Protein AF-X5P8C3-F1 (afdb_monomer_lite)

pLDDT: mean 78.11, std 17.79, range [42.16, 96.19]

Radius of gyration: 18.96 Å; chains: 1; bounding box: 35×32×42 Å

Foldseek 3Di:
DDWDKDKDKDFDDPVPPDTDDIDIDIDTHDDDDPPDDPPDDD

Structure (mmCIF, N/CA/C/O backbone):
data_AF-X5P8C3-F1
#
_entry.id   AF-X5P8C3-F1
#
loop_
_atom_s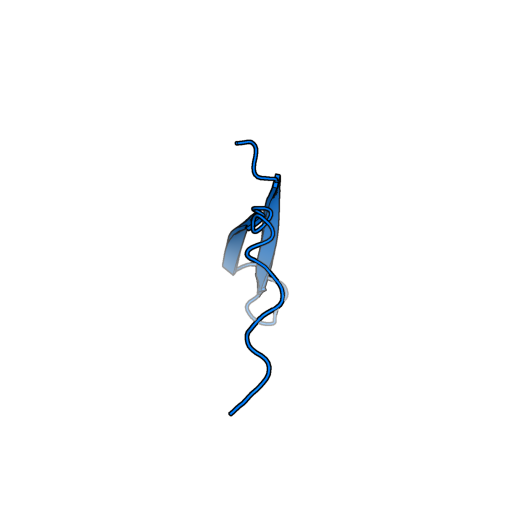ite.group_PDB
_atom_site.id
_atom_site.type_symbol
_atom_site.label_atom_id
_atom_site.label_alt_id
_atom_site.label_comp_id
_atom_site.label_asym_id
_atom_site.label_entity_id
_atom_site.label_seq_id
_atom_site.pdbx_PDB_ins_code
_atom_site.Cartn_x
_atom_site.Cartn_y
_atom_site.Cartn_z
_atom_site.occupancy
_atom_site.B_iso_or_equiv
_atom_site.auth_seq_id
_atom_site.auth_comp_id
_atom_site.auth_asym_id
_at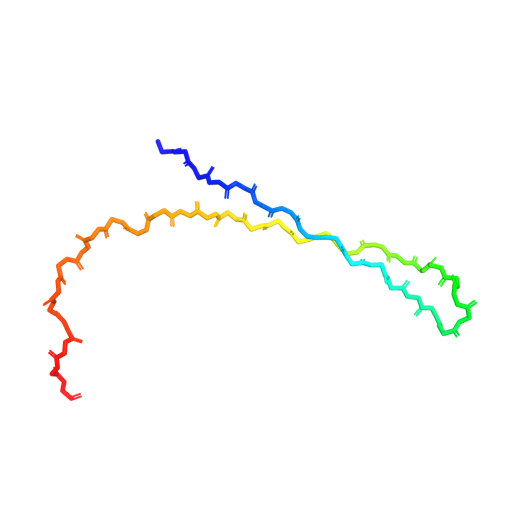om_site.auth_atom_id
_atom_site.pdbx_PDB_model_num
ATOM 1 N N . MET A 1 1 ? 18.463 5.690 -15.624 1.00 50.69 1 MET A N 1
ATOM 2 C CA . MET A 1 1 ? 17.442 4.701 -15.222 1.00 50.69 1 MET A CA 1
ATOM 3 C C . MET A 1 1 ? 16.454 5.412 -14.308 1.00 50.69 1 MET A C 1
ATOM 5 O O . MET A 1 1 ? 16.776 5.626 -13.152 1.00 50.69 1 MET A O 1
ATOM 9 N N . GLY A 1 2 ? 15.340 5.915 -14.842 1.00 58.50 2 GLY A N 1
ATOM 10 C CA . GLY A 1 2 ? 14.323 6.632 -14.064 1.00 58.50 2 GLY A CA 1
ATOM 11 C C . GLY A 1 2 ? 13.037 5.819 -14.044 1.00 58.50 2 GLY A C 1
ATOM 12 O O . GLY A 1 2 ? 12.289 5.850 -15.021 1.00 58.50 2 GLY A O 1
ATOM 13 N N . GLY A 1 3 ? 12.828 5.039 -12.984 1.00 66.50 3 GLY A N 1
ATOM 14 C CA . GLY A 1 3 ? 11.563 4.348 -12.742 1.00 66.50 3 GLY A CA 1
ATOM 15 C C . GLY A 1 3 ? 10.464 5.350 -12.389 1.00 66.50 3 GLY A C 1
ATOM 16 O O . GLY A 1 3 ? 10.730 6.407 -11.817 1.00 66.50 3 GLY A O 1
ATOM 17 N N . THR A 1 4 ? 9.217 5.050 -12.751 1.00 74.44 4 THR A N 1
ATOM 18 C CA . THR A 1 4 ? 8.072 5.822 -12.244 1.00 74.44 4 THR A CA 1
ATOM 19 C C . THR A 1 4 ? 7.612 5.187 -10.942 1.00 74.44 4 THR A C 1
ATOM 21 O O . THR A 1 4 ? 7.148 4.049 -10.954 1.00 74.44 4 THR A O 1
ATOM 24 N N . PHE A 1 5 ? 7.708 5.913 -9.832 1.00 82.56 5 PHE A N 1
ATOM 25 C CA . PHE A 1 5 ? 7.154 5.468 -8.556 1.00 82.56 5 PHE A CA 1
ATOM 26 C C . PHE A 1 5 ? 5.682 5.861 -8.477 1.00 82.56 5 PHE A C 1
ATOM 28 O O . PHE A 1 5 ? 5.323 7.020 -8.690 1.00 82.56 5 PHE A O 1
ATOM 35 N N . ARG A 1 6 ? 4.817 4.893 -8.184 1.00 84.56 6 ARG A N 1
ATOM 36 C CA . ARG A 1 6 ? 3.395 5.127 -7.922 1.00 84.56 6 ARG A CA 1
ATOM 37 C C . ARG A 1 6 ? 3.075 4.642 -6.522 1.00 84.56 6 ARG A C 1
ATOM 39 O O . ARG A 1 6 ? 3.463 3.539 -6.153 1.00 84.56 6 ARG A O 1
ATOM 46 N N . GLN A 1 7 ? 2.362 5.460 -5.760 1.00 90.38 7 GLN A N 1
ATOM 47 C CA . GLN A 1 7 ? 1.924 5.107 -4.417 1.00 90.38 7 GLN A CA 1
ATOM 48 C C . GLN A 1 7 ? 0.407 4.941 -4.395 1.00 90.38 7 GLN A C 1
ATOM 50 O O . GLN A 1 7 ? -0.320 5.782 -4.924 1.00 90.38 7 GLN A O 1
ATOM 55 N N . VAL A 1 8 ? -0.058 3.873 -3.753 1.00 90.75 8 VAL A N 1
ATOM 56 C CA . VAL A 1 8 ? -1.469 3.635 -3.444 1.00 90.75 8 VAL A CA 1
ATOM 57 C C . VAL A 1 8 ? -1.611 3.554 -1.929 1.00 90.75 8 VAL A C 1
ATOM 59 O O . VAL A 1 8 ? -0.806 2.903 -1.263 1.00 90.75 8 VAL A O 1
ATOM 62 N N . ALA A 1 9 ? -2.608 4.243 -1.379 1.00 94.31 9 ALA A N 1
ATOM 63 C CA . ALA A 1 9 ? -2.902 4.222 0.047 1.00 94.31 9 ALA A CA 1
ATOM 64 C C . ALA A 1 9 ? -4.308 3.665 0.286 1.00 94.31 9 ALA A C 1
ATOM 66 O O . ALA A 1 9 ? -5.267 4.102 -0.350 1.00 94.31 9 ALA A O 1
ATOM 67 N N . PHE A 1 10 ? -4.421 2.717 1.214 1.00 93.94 10 PHE A N 1
ATOM 68 C CA . PHE A 1 10 ? -5.679 2.117 1.648 1.00 93.94 10 PHE A CA 1
ATOM 69 C C . PHE A 1 10 ? -5.888 2.431 3.122 1.00 93.94 10 PHE A C 1
ATOM 71 O O . PHE A 1 10 ? -4.977 2.256 3.932 1.00 93.94 10 PHE A O 1
ATOM 78 N N . ARG A 1 11 ? -7.093 2.861 3.486 1.00 95.31 11 ARG A N 1
ATOM 79 C CA . ARG A 1 11 ? -7.456 3.110 4.879 1.00 95.31 11 ARG A CA 1
ATOM 80 C C . ARG A 1 11 ? -8.307 1.959 5.400 1.00 95.31 11 ARG A C 1
ATOM 82 O O . ARG A 1 11 ? -9.356 1.664 4.829 1.00 95.31 11 ARG A O 1
ATOM 89 N N . VAL A 1 12 ? -7.841 1.308 6.461 1.00 93.94 12 VAL A N 1
ATOM 90 C CA . VAL A 1 12 ? -8.537 0.176 7.079 1.00 93.94 12 VAL A CA 1
ATOM 91 C C . VAL A 1 12 ? -9.447 0.702 8.183 1.00 93.94 12 VAL A C 1
ATOM 93 O O . VAL A 1 12 ? -8.994 1.437 9.061 1.00 93.94 12 VAL A O 1
ATOM 96 N N . HIS A 1 13 ? -10.725 0.327 8.124 1.00 96.19 13 HIS A N 1
ATOM 97 C CA . HIS A 1 13 ? -11.746 0.727 9.093 1.00 96.19 13 HIS A CA 1
ATOM 98 C C . HIS A 1 13 ? -12.245 -0.485 9.887 1.00 96.19 13 HIS A C 1
ATOM 100 O O . HIS A 1 13 ? -12.234 -1.604 9.376 1.00 96.19 13 HIS A O 1
ATOM 106 N N . ASP A 1 14 ? -12.716 -0.254 11.112 1.00 92.94 14 ASP A N 1
ATOM 107 C CA . ASP A 1 14 ? -13.215 -1.285 12.041 1.00 92.94 14 ASP A CA 1
ATOM 108 C C . 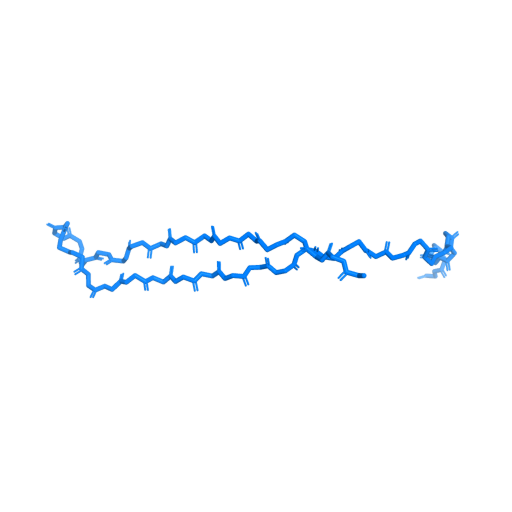ASP A 1 14 ? -14.684 -1.707 11.817 1.00 92.94 14 ASP A C 1
ATOM 110 O O . ASP A 1 14 ? -15.237 -2.487 12.588 1.00 92.94 14 ASP A O 1
ATOM 114 N N . GLY A 1 15 ? -15.329 -1.182 10.772 1.00 91.38 15 GLY A N 1
ATOM 115 C CA . GLY A 1 15 ? -16.755 -1.381 10.494 1.00 91.38 15 GLY A CA 1
ATOM 116 C C . GLY A 1 15 ? -17.673 -0.276 11.032 1.00 91.38 15 GLY A C 1
ATOM 117 O O . GLY A 1 15 ? -18.832 -0.219 10.632 1.00 91.38 15 GLY A O 1
ATOM 118 N N . THR A 1 16 ? -17.166 0.652 11.851 1.00 92.62 16 THR A N 1
ATOM 119 C CA . THR A 1 16 ? -17.907 1.826 12.363 1.00 92.62 16 THR A CA 1
ATOM 120 C C . THR A 1 16 ? -17.472 3.146 11.718 1.00 92.62 16 THR A C 1
ATOM 122 O O . THR A 1 16 ? -17.866 4.228 12.144 1.00 92.62 16 THR A O 1
ATOM 125 N N . SER A 1 17 ? -16.690 3.064 10.638 1.00 85.44 17 SER A N 1
ATOM 126 C CA . SER A 1 17 ? -16.018 4.191 9.966 1.00 85.44 17 SER A CA 1
ATOM 127 C C . SER A 1 17 ? -14.877 4.831 10.764 1.00 85.44 17 SER A C 1
ATOM 129 O O . SER A 1 17 ? -14.306 5.824 10.311 1.00 85.44 17 SER A O 1
ATOM 131 N N . ILE A 1 18 ? -14.474 4.252 11.900 1.00 91.69 18 ILE A N 1
ATOM 132 C CA . ILE A 1 18 ? -13.242 4.648 12.585 1.00 91.69 18 ILE A CA 1
ATOM 133 C C . ILE A 1 18 ? -12.055 4.033 11.843 1.00 91.69 18 ILE A C 1
ATOM 135 O O . ILE A 1 18 ? -12.013 2.835 11.560 1.00 91.69 18 ILE A O 1
ATOM 139 N N . SER A 1 19 ? -11.090 4.880 11.493 1.00 92.31 19 SER A N 1
ATOM 140 C CA . SER A 1 19 ? -9.865 4.466 10.815 1.00 92.31 19 SER A CA 1
ATOM 141 C C . SER A 1 19 ? -8.875 3.883 11.818 1.00 92.31 19 SER A C 1
ATOM 143 O O . SER A 1 19 ? -8.461 4.580 12.741 1.00 92.31 19 SER A O 1
ATOM 145 N N . LEU A 1 20 ? -8.440 2.643 11.600 1.00 94.19 20 LEU A N 1
ATOM 146 C CA . LEU A 1 20 ? -7.474 1.962 12.464 1.00 94.19 20 LEU A CA 1
ATOM 147 C C . LEU A 1 20 ? -6.030 2.252 12.042 1.00 94.19 20 LEU A C 1
ATOM 149 O O . LEU A 1 20 ? -5.199 2.620 12.866 1.00 94.19 20 LEU A O 1
ATOM 153 N N . PHE A 1 21 ? -5.729 2.100 10.750 1.00 94.44 21 PHE A N 1
ATOM 154 C CA . PHE A 1 21 ? -4.408 2.368 10.181 1.00 94.44 21 PHE A CA 1
ATOM 155 C C . PHE A 1 21 ? -4.480 2.576 8.661 1.00 94.44 21 PHE A C 1
ATOM 157 O O . PHE A 1 21 ? -5.471 2.244 8.004 1.00 94.44 21 PHE A O 1
ATOM 164 N N . GLU A 1 22 ? -3.410 3.141 8.100 1.00 95.62 22 GLU A N 1
ATOM 165 C CA . GLU A 1 22 ? -3.255 3.388 6.666 1.00 95.62 22 GLU A CA 1
ATOM 166 C C . GLU A 1 22 ? -2.140 2.503 6.102 1.00 95.62 22 GLU A C 1
ATOM 168 O O . GLU A 1 22 ? -1.008 2.519 6.584 1.00 95.62 22 GLU A O 1
ATOM 173 N N . VAL A 1 23 ? -2.463 1.732 5.069 1.00 94.75 23 VAL A N 1
ATOM 174 C CA . VAL A 1 23 ? -1.514 0.889 4.342 1.00 94.75 23 VAL A CA 1
ATOM 175 C C . VAL A 1 23 ? -1.053 1.651 3.109 1.00 94.75 23 VAL A C 1
ATOM 177 O O . VAL A 1 23 ? -1.869 1.985 2.252 1.00 94.75 23 VAL A O 1
ATOM 180 N N . LYS A 1 24 ? 0.252 1.913 3.003 1.00 94.94 24 LYS A N 1
ATOM 181 C CA . LYS A 1 24 ? 0.866 2.556 1.833 1.00 94.94 24 LYS A CA 1
ATOM 182 C C . LYS A 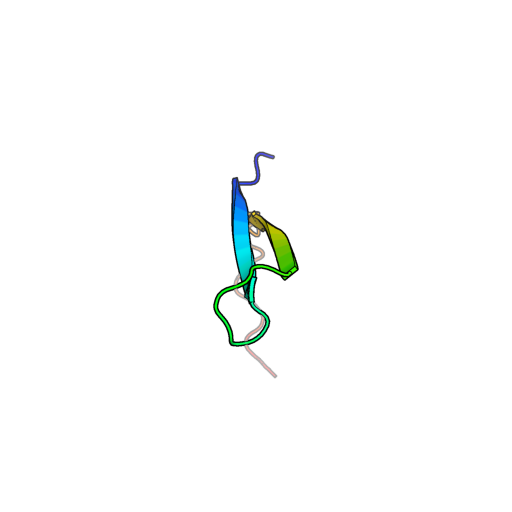1 24 ? 1.669 1.530 1.053 1.00 94.94 24 LYS A C 1
ATOM 184 O O . LYS A 1 24 ? 2.599 0.936 1.588 1.00 94.94 24 LYS A O 1
ATOM 189 N N . VAL A 1 25 ? 1.319 1.354 -0.213 1.00 92.75 25 VAL A N 1
ATOM 190 C CA . VAL A 1 25 ? 2.048 0.504 -1.152 1.00 92.75 25 VAL A CA 1
ATOM 191 C C . VAL A 1 25 ? 2.721 1.401 -2.174 1.00 92.75 25 VAL A C 1
ATOM 193 O O . VAL A 1 25 ? 2.053 2.162 -2.873 1.00 92.75 25 VAL A O 1
ATOM 196 N N . THR A 1 26 ? 4.043 1.304 -2.258 1.00 91.81 26 THR A N 1
ATOM 197 C CA . THR A 1 26 ? 4.845 1.999 -3.266 1.00 91.81 26 THR A CA 1
ATOM 198 C C . THR A 1 26 ? 5.296 0.986 -4.302 1.00 91.81 26 THR A C 1
ATOM 200 O O . THR A 1 26 ? 5.970 0.013 -3.974 1.00 91.81 26 THR A O 1
ATOM 203 N N . CYS A 1 27 ? 4.928 1.216 -5.555 1.00 87.69 27 CYS A N 1
ATOM 204 C CA . CYS A 1 27 ? 5.339 0.406 -6.689 1.00 87.69 27 CYS A CA 1
ATOM 205 C C . CYS A 1 27 ? 6.344 1.190 -7.525 1.00 87.69 27 CYS A C 1
ATOM 207 O O . CYS A 1 27 ? 6.067 2.317 -7.942 1.00 87.69 27 CYS A O 1
ATOM 209 N N . GLU A 1 28 ? 7.487 0.582 -7.810 1.00 87.69 28 GLU A N 1
ATOM 210 C CA . GLU A 1 28 ? 8.400 1.080 -8.828 1.00 87.69 28 GLU A CA 1
ATOM 211 C C . GLU A 1 28 ? 8.046 0.437 -10.170 1.00 87.69 28 GLU A C 1
ATOM 213 O O . GLU A 1 28 ? 8.054 -0.784 -10.311 1.00 87.69 28 GLU A O 1
ATOM 218 N N . VAL A 1 29 ? 7.718 1.262 -11.163 1.00 80.25 29 VAL A N 1
ATOM 219 C CA . VAL A 1 29 ? 7.505 0.806 -12.535 1.00 80.25 29 VAL A CA 1
ATOM 220 C C . VAL A 1 29 ? 8.785 1.028 -13.322 1.00 80.25 29 VAL A C 1
ATOM 222 O O . VAL A 1 29 ? 9.157 2.167 -13.629 1.00 80.25 29 VAL A O 1
ATOM 225 N N . THR A 1 30 ? 9.433 -0.070 -13.687 1.00 79.75 30 THR A N 1
ATOM 226 C CA . THR A 1 30 ? 10.570 -0.093 -14.604 1.00 79.75 30 THR A CA 1
ATOM 227 C C . THR A 1 30 ? 10.100 -0.586 -15.971 1.00 79.75 30 THR A C 1
ATOM 229 O O . THR A 1 30 ? 9.240 -1.461 -16.077 1.00 79.75 30 THR A O 1
ATOM 232 N N . ARG A 1 31 ? 10.625 -0.010 -17.060 1.00 75.75 31 ARG A N 1
ATOM 233 C CA . ARG A 1 31 ? 10.452 -0.640 -18.376 1.00 75.75 31 ARG A CA 1
A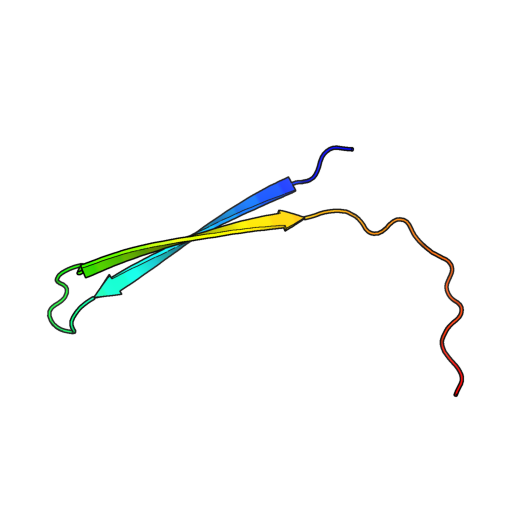TOM 234 C C . ARG A 1 31 ? 11.370 -1.848 -18.414 1.00 75.75 31 ARG A C 1
ATOM 236 O O . ARG A 1 31 ? 12.582 -1.679 -18.292 1.00 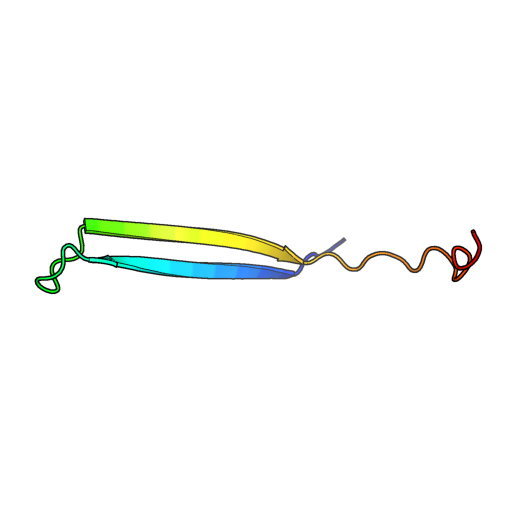75.75 31 ARG A O 1
ATOM 243 N N . ALA A 1 32 ? 10.807 -3.030 -18.632 1.00 71.00 32 ALA A N 1
ATOM 244 C CA . ALA A 1 32 ? 11.604 -4.140 -19.120 1.00 71.00 32 ALA A CA 1
ATOM 245 C C . ALA A 1 32 ? 12.209 -3.700 -20.462 1.00 71.00 32 ALA A C 1
ATOM 247 O O . ALA A 1 32 ? 11.479 -3.328 -21.386 1.00 71.00 32 ALA A O 1
ATOM 248 N N . GLY A 1 33 ? 13.539 -3.654 -20.550 1.00 66.38 33 GLY A N 1
ATOM 249 C CA . GLY A 1 33 ? 14.199 -3.570 -21.848 1.00 66.38 33 GLY A CA 1
ATOM 250 C C . GLY A 1 33 ? 13.714 -4.750 -22.682 1.00 66.38 33 GLY A C 1
ATOM 251 O O . GLY A 1 33 ? 13.599 -5.850 -22.153 1.00 66.38 33 GLY A O 1
ATOM 252 N N . HIS A 1 34 ? 13.359 -4.508 -23.941 1.00 54.66 34 HIS A N 1
ATOM 253 C CA . HIS A 1 34 ? 12.906 -5.538 -24.870 1.00 54.66 34 HIS A CA 1
ATOM 254 C C . HIS A 1 34 ? 14.000 -6.608 -25.022 1.00 54.66 34 HIS A C 1
ATOM 256 O O . HIS A 1 34 ? 14.896 -6.476 -25.849 1.00 54.66 34 HIS A O 1
ATOM 262 N N . SER A 1 35 ? 13.971 -7.644 -24.188 1.00 57.56 35 SER A N 1
ATOM 263 C CA . SER A 1 35 ? 14.635 -8.908 -24.469 1.00 57.56 35 SER A CA 1
ATOM 264 C C . SER A 1 35 ? 13.733 -9.640 -25.450 1.00 57.56 35 SER A C 1
ATOM 266 O O . SER A 1 35 ? 12.685 -10.146 -25.060 1.00 57.56 35 SER A O 1
ATOM 268 N N . ASP A 1 36 ? 14.131 -9.523 -26.712 1.00 51.22 36 ASP A N 1
ATOM 269 C CA . ASP A 1 36 ? 13.769 -10.280 -27.908 1.00 51.22 36 ASP A CA 1
ATOM 270 C C . ASP A 1 36 ? 12.623 -11.301 -27.787 1.00 51.22 36 ASP A C 1
ATOM 272 O O . ASP A 1 36 ? 12.610 -12.194 -26.937 1.00 51.22 36 ASP A O 1
ATOM 276 N N . ALA A 1 37 ? 11.684 -11.199 -28.721 1.00 52.22 37 ALA A N 1
ATOM 277 C CA . ALA A 1 37 ? 10.528 -12.064 -28.887 1.00 52.22 37 ALA A CA 1
ATOM 278 C C . ALA A 1 37 ? 10.909 -13.500 -29.309 1.00 52.22 37 ALA A C 1
ATOM 280 O O . ALA A 1 37 ? 10.590 -13.940 -30.412 1.00 52.22 37 ALA A O 1
ATOM 281 N N . ARG A 1 38 ? 11.550 -14.274 -28.427 1.00 50.00 38 ARG A N 1
ATOM 282 C CA . ARG A 1 38 ? 11.716 -15.729 -28.583 1.00 50.00 38 ARG A CA 1
ATOM 283 C C . ARG A 1 38 ? 11.596 -16.453 -27.250 1.00 50.00 38 ARG A C 1
ATOM 285 O O . ARG A 1 38 ? 12.590 -16.825 -26.641 1.00 50.00 38 ARG A O 1
ATOM 292 N N . LEU A 1 39 ? 10.356 -16.684 -26.839 1.00 49.12 39 LEU A N 1
ATOM 293 C CA . LEU A 1 39 ? 9.957 -17.869 -26.070 1.00 49.12 39 LEU A CA 1
ATOM 294 C C . LEU A 1 39 ? 8.428 -18.024 -26.165 1.00 49.12 39 LEU A C 1
ATOM 296 O O . LEU A 1 39 ? 7.706 -18.019 -25.176 1.00 49.12 39 LEU A O 1
ATOM 300 N N . LEU A 1 40 ? 7.924 -18.107 -27.400 1.00 54.06 40 LEU A N 1
ATOM 301 C CA . LEU A 1 40 ? 6.938 -19.146 -27.696 1.00 54.06 40 LEU A CA 1
ATOM 302 C C . LEU A 1 40 ? 7.734 -20.393 -28.111 1.00 54.06 40 LEU A C 1
ATOM 304 O O . LEU A 1 40 ? 8.844 -20.246 -28.624 1.00 54.06 40 LEU A O 1
ATOM 308 N N . GLU A 1 41 ? 7.137 -21.566 -27.904 1.00 44.09 41 GLU A N 1
ATOM 309 C CA . GLU A 1 41 ? 7.653 -22.936 -28.085 1.00 44.09 41 GLU A CA 1
ATOM 310 C C . GLU A 1 41 ? 8.272 -23.571 -26.821 1.00 44.09 41 GLU A C 1
ATOM 312 O O . GLU A 1 41 ? 9.481 -23.501 -26.592 1.00 44.09 41 GLU A O 1
ATOM 317 N N . ALA A 1 42 ? 7.423 -24.215 -26.008 1.00 42.16 42 ALA A N 1
ATOM 318 C CA . ALA A 1 42 ? 7.393 -25.679 -25.834 1.00 42.16 42 ALA A CA 1
ATOM 319 C C . ALA A 1 42 ? 6.187 -26.099 -24.973 1.00 42.16 42 ALA A C 1
ATOM 321 O O . ALA A 1 42 ? 6.036 -25.546 -23.860 1.00 42.16 42 ALA A O 1
#

Secondary structure (DSSP, 8-state):
--PEEEEEEEEEE-SSS-EEEEEEEEEEEPPPP---S-----

Sequence (42 aa):
MGGTFRQVAFRVHDGTSISLFEVKVTCEVTRAGHSDARLLEA